Protein AF-A0A6L3SPF6-F1 (afdb_monomer_lite)

Structure (mmCIF, N/CA/C/O backbone):
data_AF-A0A6L3SPF6-F1
#
_entry.id   AF-A0A6L3SPF6-F1
#
loop_
_atom_site.group_PDB
_atom_site.id
_atom_site.type_symbol
_atom_site.label_atom_id
_atom_site.label_alt_id
_atom_site.label_comp_id
_atom_site.label_asym_id
_atom_site.label_entity_id
_atom_site.label_seq_id
_atom_site.pdbx_PDB_ins_code
_atom_site.Cartn_x
_atom_site.Cartn_y
_atom_site.Cartn_z
_atom_site.occupancy
_atom_site.B_iso_or_equiv
_atom_site.auth_seq_id
_atom_site.auth_comp_id
_atom_site.auth_asym_id
_atom_site.auth_atom_id
_atom_site.pdbx_PDB_model_num
ATOM 1 N N . MET A 1 1 ? -0.889 -12.586 40.853 1.00 42.81 1 MET A N 1
ATOM 2 C CA . MET A 1 1 ? -0.267 -12.676 39.516 1.00 42.81 1 MET A CA 1
ATOM 3 C C . MET A 1 1 ? -1.297 -12.158 38.527 1.00 42.81 1 MET A C 1
ATOM 5 O O . MET A 1 1 ? -2.172 -12.899 38.105 1.00 42.81 1 MET A O 1
ATOM 9 N N . THR A 1 2 ? -1.317 -10.842 38.330 1.00 38.81 2 THR A N 1
ATOM 10 C CA . THR A 1 2 ? -2.382 -10.145 37.597 1.00 38.81 2 THR A CA 1
ATOM 11 C C . THR A 1 2 ? -2.090 -10.241 36.106 1.00 38.81 2 THR A C 1
ATOM 13 O O . THR A 1 2 ? -1.077 -9.723 35.645 1.00 38.81 2 THR A O 1
ATOM 16 N N . MET A 1 3 ? -2.950 -10.945 35.370 1.00 38.53 3 MET A N 1
ATOM 17 C CA . MET A 1 3 ? -2.919 -10.977 33.911 1.00 38.53 3 MET A CA 1
ATOM 18 C C . MET A 1 3 ? -3.262 -9.579 33.386 1.00 38.53 3 MET A C 1
ATOM 20 O O . MET A 1 3 ? -4.381 -9.102 33.561 1.00 38.53 3 MET A O 1
ATOM 24 N N . LEU A 1 4 ? -2.288 -8.917 32.765 1.00 45.72 4 LEU A N 1
ATOM 25 C CA . LEU A 1 4 ? -2.519 -7.739 31.936 1.00 45.72 4 LEU A CA 1
ATOM 26 C C . LEU A 1 4 ? -3.216 -8.206 30.656 1.00 45.72 4 LEU A C 1
ATOM 28 O O . LEU A 1 4 ? -2.588 -8.789 29.775 1.00 45.72 4 LEU A O 1
ATOM 32 N N . MET A 1 5 ? -4.526 -7.984 30.580 1.00 41.88 5 MET A N 1
ATOM 33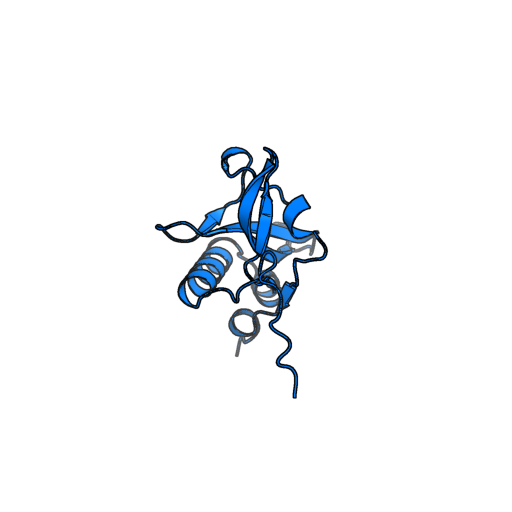 C CA . MET A 1 5 ? -5.259 -8.057 29.322 1.00 41.88 5 MET A CA 1
ATOM 34 C C . MET A 1 5 ? -4.939 -6.802 28.514 1.00 41.88 5 MET A C 1
ATOM 36 O O . MET A 1 5 ? -5.337 -5.698 28.884 1.00 41.88 5 MET A O 1
ATOM 40 N N . SER A 1 6 ? -4.168 -6.975 27.442 1.00 44.00 6 SER A N 1
ATOM 41 C CA . SER A 1 6 ? -3.897 -5.926 26.464 1.00 44.00 6 SER A CA 1
ATOM 42 C C . SER A 1 6 ? -5.204 -5.469 25.822 1.00 44.00 6 SER A C 1
ATOM 44 O O . SER A 1 6 ? -5.996 -6.277 25.341 1.00 44.00 6 SER A O 1
ATOM 46 N N . ALA A 1 7 ? -5.425 -4.158 25.859 1.00 44.38 7 ALA A N 1
ATOM 47 C CA . ALA A 1 7 ? -6.563 -3.484 25.265 1.00 44.38 7 ALA A CA 1
ATOM 48 C C . ALA A 1 7 ? -6.624 -3.742 23.750 1.00 44.38 7 ALA A C 1
ATOM 50 O O . ALA A 1 7 ? -5.660 -3.468 23.038 1.00 44.38 7 ALA A O 1
ATOM 51 N N . GLY A 1 8 ? -7.774 -4.220 23.269 1.00 40.84 8 GLY A N 1
ATOM 52 C CA . GLY A 1 8 ? -8.110 -4.248 21.847 1.00 40.84 8 GLY A CA 1
ATOM 53 C C . GLY A 1 8 ? -8.259 -2.819 21.333 1.00 40.84 8 GLY A C 1
ATOM 54 O O . GLY A 1 8 ? -9.310 -2.197 21.481 1.00 40.84 8 GLY A O 1
ATOM 55 N N . GLY A 1 9 ? -7.179 -2.270 20.790 1.00 39.16 9 GLY A N 1
ATOM 56 C CA . GLY A 1 9 ? -7.145 -0.948 20.180 1.00 39.16 9 GLY A CA 1
ATOM 57 C C . GLY A 1 9 ? -6.765 -1.097 18.723 1.00 39.16 9 GLY A C 1
ATOM 58 O O . GLY A 1 9 ? -5.642 -1.503 18.472 1.00 39.16 9 GLY A O 1
ATOM 59 N N . ALA A 1 10 ? -7.692 -0.793 17.803 1.00 53.00 10 ALA A N 1
ATOM 60 C CA . ALA A 1 10 ? -7.462 -0.645 16.357 1.00 53.00 10 ALA A CA 1
ATOM 61 C C . ALA A 1 10 ? -6.247 -1.448 15.847 1.00 53.00 10 ALA A C 1
ATOM 63 O O . ALA A 1 10 ? -5.238 -0.880 15.430 1.00 53.00 10 ALA A O 1
ATOM 64 N N . GLU A 1 11 ? -6.308 -2.772 16.000 1.00 58.09 11 GLU A N 1
ATOM 65 C CA . GLU A 1 11 ? -5.104 -3.595 15.947 1.00 58.09 11 GLU A CA 1
ATOM 66 C C . GLU A 1 11 ? -4.602 -3.688 14.511 1.00 58.09 11 GLU A C 1
ATOM 68 O O . GLU A 1 11 ? -5.313 -4.130 13.602 1.00 58.09 11 GLU A O 1
ATOM 73 N N . ALA A 1 12 ? -3.359 -3.257 14.305 1.00 68.75 12 ALA A N 1
ATOM 74 C CA . ALA A 1 12 ? -2.638 -3.602 13.099 1.00 68.75 12 ALA A CA 1
ATOM 75 C C . ALA A 1 12 ? -2.504 -5.131 13.069 1.00 68.75 12 ALA A C 1
ATOM 77 O O . ALA A 1 12 ? -1.840 -5.711 13.930 1.00 68.75 12 ALA A O 1
ATOM 78 N N . ARG A 1 13 ? -3.161 -5.794 12.112 1.00 84.62 13 ARG A N 1
ATOM 79 C CA . ARG A 1 13 ? -3.022 -7.242 11.917 1.00 84.62 13 ARG A CA 1
ATOM 80 C C . ARG A 1 13 ? -2.028 -7.517 10.791 1.00 84.62 13 ARG A C 1
ATOM 82 O O . ARG A 1 13 ? -2.026 -6.776 9.800 1.00 84.62 13 ARG A O 1
ATOM 89 N N . PRO A 1 14 ? -1.266 -8.618 10.873 1.00 82.94 14 PRO A N 1
ATOM 90 C CA . PRO A 1 14 ? -0.479 -9.085 9.747 1.00 82.94 14 PRO A CA 1
ATOM 91 C C . PRO A 1 14 ? -1.330 -9.197 8.480 1.00 82.94 14 PRO A C 1
ATOM 93 O O . PRO A 1 14 ? -2.493 -9.624 8.513 1.00 82.94 14 PRO A O 1
ATOM 96 N N . VAL A 1 15 ? -0.741 -8.803 7.356 1.00 84.19 15 VAL A N 1
ATOM 97 C CA . VAL A 1 15 ? -1.336 -9.038 6.039 1.00 84.19 15 VAL A CA 1
ATOM 98 C C . VAL A 1 15 ? -1.424 -10.547 5.823 1.00 84.19 15 VAL A C 1
ATOM 100 O O . VAL A 1 15 ? -0.468 -11.282 6.073 1.00 84.19 15 VAL A O 1
ATOM 103 N N . THR A 1 16 ? -2.583 -11.031 5.385 1.00 84.38 16 THR A N 1
ATOM 104 C CA . THR A 1 16 ? -2.761 -12.455 5.083 1.00 84.38 16 THR A CA 1
ATOM 105 C C . THR A 1 16 ? -1.926 -12.854 3.869 1.00 84.38 16 THR A C 1
ATOM 107 O O . THR A 1 16 ? -1.587 -12.029 3.020 1.00 84.38 16 THR A O 1
ATOM 110 N N . GLN A 1 17 ? -1.637 -14.149 3.728 1.00 82.62 17 GLN A N 1
ATOM 111 C CA . GLN A 1 17 ? -0.897 -14.658 2.570 1.00 82.62 17 GLN A CA 1
ATOM 112 C C . GLN A 1 17 ? -1.582 -14.310 1.236 1.00 82.62 17 GLN A C 1
ATOM 114 O O . GLN A 1 17 ? -0.905 -13.944 0.278 1.00 82.62 17 GLN A O 1
ATOM 119 N N . ALA A 1 18 ? -2.915 -14.383 1.181 1.00 83.00 18 ALA A N 1
ATOM 120 C CA . ALA A 1 18 ? -3.689 -14.058 -0.015 1.00 83.00 18 ALA A CA 1
ATOM 121 C C . ALA A 1 18 ? -3.602 -12.566 -0.377 1.00 83.00 18 ALA A C 1
ATOM 123 O O . ALA A 1 18 ? -3.399 -12.226 -1.542 1.00 83.00 18 ALA A O 1
ATOM 124 N N . GLU A 1 19 ? -3.699 -11.679 0.617 1.00 83.50 19 GLU A N 1
ATOM 125 C CA . GLU A 1 19 ? -3.515 -10.239 0.419 1.00 83.50 19 GLU A CA 1
ATOM 126 C C . GLU A 1 19 ? -2.089 -9.937 -0.051 1.00 83.50 19 GLU A C 1
ATOM 128 O O . GLU A 1 19 ? -1.913 -9.278 -1.071 1.00 83.50 19 GLU A O 1
ATOM 133 N N . ASN A 1 20 ? -1.069 -10.482 0.617 1.00 83.94 20 ASN A N 1
ATOM 134 C CA . ASN A 1 20 ? 0.327 -10.284 0.230 1.00 83.94 20 ASN A CA 1
ATOM 135 C C . ASN A 1 20 ? 0.593 -10.758 -1.211 1.00 83.94 20 ASN A C 1
ATOM 137 O O . ASN A 1 20 ? 1.189 -10.031 -2.005 1.00 83.94 20 ASN A O 1
ATOM 141 N N . ALA A 1 21 ? 0.081 -11.933 -1.589 1.00 84.81 21 ALA A N 1
ATOM 142 C CA . ALA A 1 21 ? 0.208 -12.463 -2.944 1.00 84.81 21 ALA A CA 1
ATOM 143 C C . ALA A 1 21 ? -0.485 -11.574 -3.992 1.00 84.81 21 ALA A C 1
ATOM 145 O O . ALA A 1 21 ? 0.067 -11.352 -5.072 1.00 84.81 21 ALA A O 1
ATOM 146 N N . ALA A 1 22 ? -1.661 -11.026 -3.675 1.00 85.00 22 ALA A N 1
ATOM 147 C CA . ALA A 1 22 ? -2.359 -10.086 -4.546 1.00 85.00 22 ALA A CA 1
ATOM 148 C C . ALA A 1 22 ? -1.594 -8.759 -4.702 1.00 85.00 22 ALA A C 1
ATOM 150 O O . ALA A 1 22 ? -1.469 -8.279 -5.830 1.00 85.00 22 ALA A O 1
ATOM 151 N N . ILE A 1 23 ? -1.013 -8.206 -3.624 1.00 84.38 23 ILE A N 1
ATOM 152 C CA . ILE A 1 23 ? -0.134 -7.021 -3.702 1.00 84.38 23 ILE A CA 1
ATOM 153 C C . ILE A 1 23 ? 1.062 -7.331 -4.591 1.00 84.38 23 ILE A C 1
ATOM 155 O O . ILE A 1 23 ? 1.310 -6.623 -5.559 1.00 84.38 23 ILE A O 1
ATOM 159 N N . ILE A 1 24 ? 1.787 -8.413 -4.315 1.00 84.69 24 ILE A N 1
ATOM 160 C CA . ILE A 1 24 ? 2.972 -8.816 -5.079 1.00 84.69 24 ILE A CA 1
ATOM 161 C C . ILE A 1 24 ? 2.644 -9.013 -6.562 1.00 84.69 24 ILE A C 1
ATOM 163 O O . ILE A 1 24 ? 3.370 -8.517 -7.427 1.00 84.69 24 ILE A O 1
ATOM 167 N N . GLY A 1 25 ? 1.545 -9.706 -6.873 1.00 84.06 25 GLY A N 1
ATOM 168 C CA . GLY A 1 25 ? 1.079 -9.902 -8.244 1.00 84.06 25 GLY A CA 1
ATOM 169 C C . GLY A 1 25 ? 0.749 -8.579 -8.930 1.00 84.06 25 GLY A C 1
ATOM 170 O O . GLY A 1 25 ? 1.128 -8.361 -10.083 1.00 84.06 25 GLY A O 1
ATOM 171 N N . TRP A 1 26 ? 0.116 -7.661 -8.199 1.00 83.62 26 TRP A N 1
ATOM 172 C CA . TRP A 1 26 ? -0.150 -6.313 -8.673 1.00 83.62 26 TRP A CA 1
ATOM 173 C C . TRP A 1 26 ? 1.141 -5.540 -8.981 1.00 83.62 26 TRP A C 1
ATOM 175 O O . TRP A 1 26 ? 1.285 -5.006 -10.085 1.00 83.62 26 TRP A O 1
ATOM 185 N N . MET A 1 27 ? 2.102 -5.540 -8.052 1.00 83.56 27 MET A N 1
ATOM 186 C CA . MET A 1 27 ? 3.395 -4.869 -8.207 1.00 83.56 27 MET A CA 1
ATOM 187 C C . MET A 1 27 ? 4.134 -5.396 -9.438 1.00 83.56 27 MET A C 1
ATOM 189 O O . MET A 1 27 ? 4.570 -4.611 -10.272 1.00 83.56 27 MET A O 1
ATOM 193 N N . ARG A 1 28 ? 4.207 -6.722 -9.616 1.00 82.88 28 ARG A N 1
ATOM 194 C CA . ARG A 1 28 ? 4.859 -7.355 -10.777 1.00 82.88 28 ARG A CA 1
ATOM 195 C C . ARG A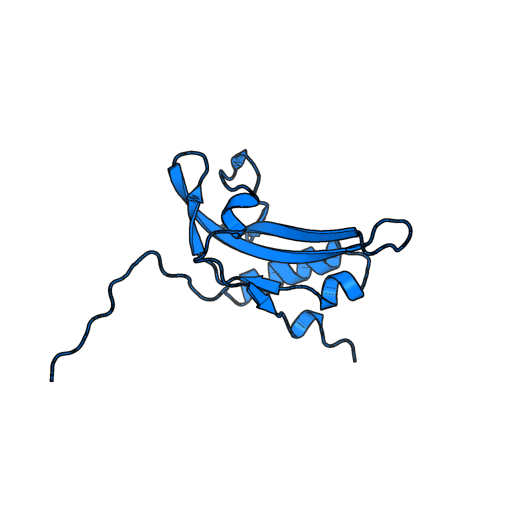 1 28 ? 4.196 -7.011 -12.110 1.00 82.88 28 ARG A C 1
ATOM 197 O O . ARG A 1 28 ? 4.881 -6.930 -13.121 1.00 82.88 28 ARG A O 1
ATOM 204 N N . LYS A 1 29 ? 2.873 -6.823 -12.128 1.00 81.56 29 LYS A N 1
ATOM 205 C CA . LYS A 1 29 ? 2.128 -6.462 -13.343 1.00 81.56 29 LYS A CA 1
ATOM 206 C C . LYS A 1 29 ? 2.325 -4.996 -13.744 1.00 81.56 29 LYS A C 1
ATOM 208 O O . LYS A 1 29 ? 2.259 -4.688 -14.929 1.00 81.56 29 LYS A O 1
ATOM 213 N N . ASN A 1 30 ? 2.519 -4.100 -12.774 1.00 78.00 30 ASN A N 1
ATOM 214 C CA . ASN A 1 30 ? 2.506 -2.650 -13.007 1.00 78.00 30 ASN A CA 1
ATOM 215 C C . ASN A 1 30 ? 3.895 -2.004 -12.955 1.00 78.00 30 ASN A C 1
ATOM 217 O O . ASN A 1 30 ? 4.096 -0.949 -13.552 1.00 78.00 30 ASN A O 1
ATOM 221 N N . LEU A 1 31 ? 4.857 -2.623 -12.269 1.00 78.00 31 LEU A N 1
ATOM 222 C CA . LEU A 1 31 ? 6.236 -2.155 -12.212 1.00 78.00 31 LEU A CA 1
ATOM 223 C C . LEU A 1 31 ? 7.079 -2.911 -13.232 1.00 78.00 31 LEU A C 1
ATOM 225 O O . LEU A 1 31 ? 7.350 -4.098 -13.075 1.00 78.00 31 LEU A O 1
ATOM 229 N N . ALA A 1 32 ? 7.508 -2.199 -14.273 1.00 72.06 32 ALA A N 1
ATOM 230 C CA . ALA A 1 32 ? 8.366 -2.754 -15.317 1.00 72.06 32 ALA A CA 1
ATOM 231 C C . ALA A 1 32 ? 9.831 -2.916 -14.870 1.00 72.06 32 ALA A C 1
ATOM 233 O O . ALA A 1 32 ? 10.559 -3.728 -15.436 1.00 72.06 32 ALA A O 1
ATOM 234 N N . ASP A 1 33 ? 10.276 -2.144 -13.872 1.00 74.00 33 ASP A N 1
ATOM 235 C CA . ASP A 1 33 ? 11.669 -2.137 -13.429 1.00 74.00 33 ASP A CA 1
ATOM 236 C C . ASP A 1 33 ? 11.912 -3.126 -12.260 1.00 74.00 33 ASP A C 1
ATOM 238 O O . ASP A 1 33 ? 11.235 -3.063 -11.226 1.00 74.00 33 ASP A O 1
ATOM 242 N N . PRO A 1 34 ? 12.900 -4.035 -12.375 1.00 73.69 34 PRO A N 1
ATOM 243 C CA . PRO A 1 34 ? 13.224 -4.991 -11.317 1.00 73.69 34 PRO A CA 1
ATOM 244 C C . PRO A 1 34 ? 13.717 -4.352 -10.014 1.00 73.69 34 PRO A C 1
ATOM 246 O O . PRO A 1 34 ? 13.514 -4.919 -8.941 1.00 73.69 34 PRO A O 1
ATOM 249 N N . HIS A 1 35 ? 14.374 -3.192 -10.066 1.00 75.06 35 HIS A N 1
ATOM 250 C CA . HIS A 1 35 ? 14.809 -2.490 -8.862 1.00 75.06 35 HIS A CA 1
ATOM 251 C C . HIS A 1 35 ? 13.605 -1.901 -8.116 1.00 75.06 35 HIS A C 1
ATOM 253 O O . HIS A 1 35 ? 13.568 -1.967 -6.882 1.00 75.06 35 HIS A O 1
ATOM 259 N N . SER A 1 36 ? 12.591 -1.401 -8.827 1.00 78.25 36 SER A N 1
ATOM 260 C CA . SER A 1 36 ? 11.324 -0.995 -8.212 1.00 78.25 36 SER A CA 1
ATOM 261 C C . SER A 1 36 ? 10.723 -2.129 -7.377 1.00 78.25 36 SER A C 1
ATOM 263 O O . SER A 1 36 ? 10.383 -1.906 -6.216 1.00 78.25 36 SER A O 1
ATOM 265 N N . LEU A 1 37 ? 10.713 -3.362 -7.899 1.00 81.38 37 LEU A N 1
ATOM 266 C CA . LEU A 1 37 ? 10.246 -4.549 -7.168 1.00 81.38 37 LEU A CA 1
ATOM 267 C C . LEU A 1 37 ? 11.094 -4.861 -5.925 1.00 81.38 37 LEU A C 1
ATOM 269 O O . LEU A 1 37 ? 10.549 -5.122 -4.857 1.00 81.38 37 LEU A O 1
ATOM 273 N N . ARG A 1 38 ? 12.425 -4.773 -6.015 1.00 82.06 38 ARG A N 1
ATOM 274 C CA . ARG A 1 38 ? 13.319 -5.049 -4.871 1.00 82.06 38 ARG A CA 1
ATOM 275 C C . ARG A 1 38 ? 13.173 -4.048 -3.728 1.00 82.06 38 ARG A C 1
ATOM 277 O O . ARG A 1 38 ? 13.480 -4.368 -2.585 1.00 82.06 38 ARG A O 1
ATOM 284 N N . SER A 1 39 ? 12.732 -2.832 -4.036 1.00 82.69 39 SER A N 1
ATOM 285 C CA . SER A 1 39 ? 12.517 -1.775 -3.044 1.00 82.69 39 SER A CA 1
ATOM 286 C C . SER A 1 39 ? 11.162 -1.855 -2.336 1.00 82.69 39 SER A C 1
ATOM 288 O O . SER A 1 39 ? 10.887 -1.014 -1.475 1.00 82.69 39 SER A O 1
ATOM 290 N N . VAL A 1 40 ? 10.325 -2.839 -2.693 1.00 87.50 40 VAL A N 1
ATOM 291 C CA . VAL A 1 40 ? 8.956 -2.931 -2.191 1.00 87.50 40 VAL A CA 1
ATOM 292 C C . VAL A 1 40 ? 8.926 -3.203 -0.693 1.00 87.50 40 VAL A C 1
ATOM 294 O O . VAL A 1 40 ? 9.557 -4.135 -0.184 1.00 87.50 40 VAL A O 1
ATOM 297 N N . ARG A 1 41 ? 8.132 -2.401 0.014 1.00 89.81 41 ARG A N 1
ATOM 298 C CA . ARG A 1 41 ? 7.790 -2.612 1.422 1.00 89.81 41 ARG A CA 1
ATOM 299 C C . ARG A 1 41 ? 6.281 -2.630 1.559 1.00 89.81 41 ARG A C 1
ATOM 301 O O . ARG A 1 41 ? 5.612 -1.828 0.920 1.00 89.81 41 ARG A O 1
ATOM 308 N N . ILE A 1 42 ? 5.759 -3.512 2.396 1.00 90.38 42 ILE A N 1
ATOM 309 C CA . ILE A 1 42 ? 4.330 -3.654 2.675 1.00 90.38 42 ILE A CA 1
ATOM 310 C C . ILE A 1 42 ? 4.128 -3.452 4.179 1.00 90.38 42 ILE A C 1
ATOM 312 O O . ILE A 1 42 ? 4.929 -3.934 4.983 1.00 90.38 42 ILE A O 1
ATOM 316 N N . SER A 1 43 ? 3.111 -2.687 4.569 1.00 89.88 43 SER A N 1
ATOM 317 C CA . SER A 1 43 ? 2.726 -2.551 5.973 1.00 89.88 43 SER A CA 1
ATOM 318 C C . SER A 1 43 ? 1.877 -3.725 6.436 1.00 89.88 43 SER A C 1
ATOM 320 O O . SER A 1 43 ? 1.252 -4.403 5.629 1.00 89.88 43 SER A O 1
ATOM 322 N N . ASP A 1 44 ? 1.751 -3.892 7.749 1.00 88.88 44 ASP A N 1
ATOM 323 C CA . ASP A 1 44 ? 0.607 -4.619 8.299 1.00 88.88 44 ASP A CA 1
ATOM 324 C C . ASP A 1 44 ? -0.703 -3.919 7.909 1.00 88.88 44 ASP A C 1
ATOM 326 O O . ASP A 1 44 ? -0.715 -2.724 7.584 1.00 88.88 44 ASP A O 1
ATOM 330 N N . SER A 1 45 ? -1.814 -4.652 7.918 1.00 86.44 45 SER A N 1
ATOM 331 C CA . SER A 1 45 ? -3.107 -4.016 7.685 1.00 86.44 45 SER A CA 1
ATOM 332 C C . SER A 1 45 ? -3.530 -3.262 8.940 1.00 86.44 45 SER A C 1
ATOM 334 O O . SER A 1 45 ? -3.487 -3.819 10.035 1.00 86.44 45 SER A O 1
ATOM 336 N N . ALA A 1 46 ? -3.940 -2.010 8.792 1.00 86.88 46 ALA A N 1
ATOM 337 C CA . ALA A 1 46 ? -4.312 -1.144 9.901 1.00 86.88 46 ALA A CA 1
ATOM 338 C C . ALA A 1 46 ? -5.702 -0.560 9.678 1.00 86.88 46 ALA A C 1
ATOM 340 O O . ALA A 1 46 ? -6.078 -0.252 8.549 1.00 86.88 46 ALA A O 1
ATOM 341 N N . THR A 1 47 ? -6.455 -0.374 10.760 1.00 86.38 47 THR A N 1
ATOM 342 C CA . THR A 1 47 ? -7.731 0.346 10.703 1.00 86.38 47 THR A CA 1
ATOM 343 C C . THR A 1 47 ? -7.488 1.818 11.009 1.00 86.38 47 THR A C 1
ATOM 345 O O . THR A 1 47 ? -6.904 2.170 12.032 1.00 86.38 47 THR A O 1
ATOM 348 N N . VAL A 1 48 ? -7.905 2.679 10.091 1.00 82.06 48 VAL A N 1
ATOM 349 C CA . VAL A 1 48 ? -7.622 4.117 10.080 1.00 82.06 48 VAL A CA 1
ATOM 350 C C . VAL A 1 48 ? -8.896 4.882 9.758 1.00 82.06 48 VAL A C 1
ATOM 352 O O . VAL A 1 48 ? -9.786 4.364 9.085 1.00 82.06 48 VAL A O 1
ATOM 355 N N . SER A 1 49 ? -8.992 6.127 10.215 1.00 80.75 49 SER A N 1
ATOM 356 C CA . SER A 1 49 ? -10.089 7.003 9.809 1.00 80.75 49 SER A CA 1
ATOM 357 C C . SER A 1 49 ? -9.887 7.440 8.359 1.00 80.75 49 SER A C 1
ATOM 359 O O . SER A 1 49 ? -8.886 8.076 8.025 1.00 80.75 49 SER A O 1
ATOM 361 N N . GLY A 1 50 ? -10.834 7.083 7.498 1.00 75.69 50 GLY A N 1
ATOM 362 C CA . GLY A 1 50 ? -10.913 7.552 6.125 1.00 75.69 50 GLY A CA 1
ATOM 363 C C . GLY A 1 50 ? -11.269 9.037 6.041 1.00 75.69 50 GLY A C 1
ATOM 364 O O . GLY A 1 50 ? -11.656 9.670 7.025 1.00 75.69 50 GLY A O 1
ATOM 365 N N . ALA A 1 51 ? -11.170 9.600 4.839 1.00 72.88 51 ALA A N 1
ATOM 366 C CA . ALA A 1 51 ? -11.400 11.021 4.575 1.00 72.88 51 ALA A CA 1
ATOM 367 C C . ALA A 1 51 ? -12.827 11.498 4.926 1.00 72.88 51 ALA A C 1
ATOM 369 O O . ALA A 1 51 ? -13.030 12.675 5.203 1.00 72.88 51 ALA A O 1
ATOM 370 N N . ASN A 1 52 ? -13.808 10.590 4.950 1.00 76.12 52 ASN A N 1
ATOM 371 C CA . ASN A 1 52 ? -15.193 10.847 5.360 1.00 76.12 52 ASN A CA 1
ATOM 372 C C . ASN A 1 52 ? -15.468 10.542 6.848 1.00 76.12 52 ASN A C 1
ATOM 374 O O . ASN A 1 52 ? -16.626 10.524 7.265 1.00 76.12 52 ASN A O 1
ATOM 378 N N . GLY A 1 53 ? -14.433 10.239 7.636 1.00 75.06 53 GLY A N 1
ATOM 379 C CA . GLY A 1 53 ? -14.547 9.872 9.049 1.00 75.06 53 GLY A CA 1
ATOM 380 C C . GLY A 1 53 ? -14.972 8.424 9.315 1.00 75.06 53 GLY A C 1
ATOM 381 O O . GLY A 1 53 ? -15.013 8.021 10.475 1.00 75.06 53 GLY A O 1
ATOM 382 N N . GLN A 1 54 ? -15.259 7.622 8.284 1.00 80.56 54 GLN A N 1
ATOM 383 C CA . GLN A 1 54 ? -15.520 6.189 8.450 1.00 80.56 54 GLN A CA 1
ATOM 384 C C . GLN A 1 54 ? -14.212 5.431 8.670 1.00 80.56 54 GLN A C 1
ATOM 386 O O . GLN A 1 54 ? -13.189 5.765 8.076 1.00 80.56 54 GLN A O 1
ATOM 391 N N . LEU A 1 55 ? -14.240 4.390 9.500 1.00 81.88 55 LEU A N 1
ATOM 392 C CA . LEU A 1 55 ? -13.083 3.518 9.674 1.00 81.88 55 LEU A CA 1
ATOM 393 C C . LEU A 1 55 ? -12.900 2.641 8.435 1.00 81.88 55 LEU A C 1
ATOM 395 O O . LEU A 1 55 ? -13.843 2.003 7.969 1.00 81.88 55 LEU A O 1
ATOM 399 N N . VAL A 1 56 ? -11.676 2.594 7.922 1.00 82.06 56 VAL A N 1
ATOM 400 C CA . VAL A 1 56 ? -11.299 1.776 6.771 1.00 82.06 56 VAL A CA 1
ATOM 401 C C . VAL A 1 56 ? -10.069 0.962 7.137 1.00 82.06 56 VAL A C 1
ATOM 403 O O . VAL A 1 56 ? -9.143 1.470 7.768 1.00 82.06 56 VAL A O 1
ATOM 406 N N . THR A 1 57 ? -10.046 -0.311 6.753 1.00 85.44 57 THR A N 1
ATOM 407 C CA . THR A 1 57 ? -8.832 -1.124 6.842 1.00 85.44 57 THR A CA 1
ATOM 408 C C . THR A 1 57 ? -7.969 -0.864 5.617 1.00 85.44 57 THR A C 1
ATOM 410 O O . THR A 1 57 ? -8.463 -0.893 4.491 1.00 85.44 57 THR A O 1
ATOM 413 N N . VAL A 1 58 ? -6.681 -0.614 5.824 1.00 87.38 58 VAL A N 1
ATOM 414 C CA . VAL A 1 58 ? -5.733 -0.299 4.755 1.00 87.38 58 VAL A CA 1
ATOM 415 C C . VAL A 1 58 ? -4.480 -1.146 4.864 1.00 87.38 58 VAL A C 1
ATOM 417 O O . VAL A 1 58 ? -4.043 -1.479 5.961 1.00 87.38 58 VAL A O 1
ATOM 420 N N . VAL A 1 59 ? -3.883 -1.448 3.718 1.00 88.88 59 VAL A N 1
ATOM 421 C CA . VAL A 1 59 ? -2.530 -1.985 3.586 1.00 88.88 59 VAL A CA 1
ATOM 422 C C . VAL A 1 59 ? -1.728 -1.012 2.736 1.00 88.88 59 VAL A C 1
ATOM 424 O O . VAL A 1 59 ? -2.140 -0.661 1.633 1.00 88.88 59 VAL A O 1
ATOM 427 N N . CYS A 1 60 ? -0.593 -0.558 3.243 1.00 89.06 60 CYS A N 1
ATOM 428 C CA . CYS A 1 60 ? 0.241 0.432 2.582 1.00 89.06 60 CYS A CA 1
ATOM 429 C C . CYS A 1 60 ? 1.436 -0.230 1.911 1.00 89.06 60 CYS A C 1
ATOM 431 O O . CYS A 1 60 ? 1.994 -1.198 2.427 1.00 89.06 60 CYS A O 1
ATOM 433 N N . VAL A 1 61 ? 1.835 0.300 0.758 1.00 88.88 61 VAL A N 1
ATOM 434 C CA . VAL A 1 61 ? 2.938 -0.233 -0.041 1.00 88.88 61 VAL A CA 1
ATOM 435 C C . VAL A 1 61 ? 3.843 0.900 -0.493 1.00 88.88 61 VAL A C 1
ATOM 437 O O . VAL A 1 61 ? 3.370 1.868 -1.084 1.00 88.88 61 VAL A O 1
ATOM 440 N N . ASP A 1 62 ? 5.138 0.738 -0.245 1.00 89.00 62 ASP A N 1
ATOM 441 C CA . ASP A 1 62 ? 6.193 1.621 -0.736 1.00 89.00 62 ASP A CA 1
ATOM 442 C C . ASP A 1 62 ? 6.969 0.950 -1.841 1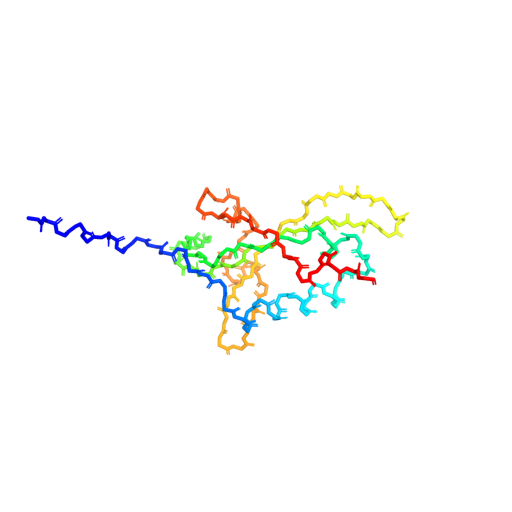.00 89.00 62 ASP A C 1
ATOM 444 O O . ASP A 1 62 ? 7.278 -0.235 -1.738 1.00 89.00 62 ASP A O 1
ATOM 448 N N . PHE A 1 63 ? 7.357 1.722 -2.845 1.00 85.69 63 PHE A N 1
ATOM 449 C CA . PHE A 1 63 ? 8.269 1.282 -3.886 1.00 85.69 63 PHE A CA 1
ATOM 450 C C . PHE A 1 63 ? 8.956 2.472 -4.541 1.00 85.69 63 PHE A C 1
ATOM 452 O O . PHE A 1 63 ? 8.382 3.550 -4.670 1.00 85.69 63 PHE A O 1
ATOM 459 N N . ASN A 1 64 ? 10.185 2.275 -4.999 1.00 82.19 64 ASN A N 1
ATOM 460 C CA . ASN A 1 64 ? 10.851 3.257 -5.837 1.00 82.19 64 ASN A CA 1
ATOM 461 C C . ASN A 1 64 ? 10.260 3.186 -7.238 1.00 82.19 64 ASN A C 1
ATOM 463 O O . ASN A 1 64 ? 10.277 2.129 -7.867 1.00 82.19 64 ASN A O 1
ATOM 467 N N . THR A 1 65 ? 9.772 4.309 -7.746 1.00 73.94 65 THR A N 1
ATOM 468 C CA . THR A 1 65 ? 9.421 4.416 -9.163 1.00 73.94 65 THR A CA 1
ATOM 469 C C . THR A 1 65 ? 10.659 4.791 -9.962 1.00 73.94 65 THR A C 1
ATOM 471 O O . THR A 1 65 ? 11.499 5.569 -9.504 1.00 73.94 65 THR A O 1
ATOM 474 N N . LYS A 1 66 ? 10.777 4.208 -11.152 1.00 68.69 66 LYS A N 1
ATOM 475 C CA . LYS A 1 66 ? 11.720 4.655 -12.166 1.00 68.69 66 LYS A CA 1
ATOM 476 C C . LYS A 1 66 ? 10.916 5.309 -13.277 1.00 68.69 66 LYS A C 1
ATOM 478 O O . LYS A 1 66 ? 9.894 4.753 -13.690 1.00 68.69 66 LYS A O 1
ATOM 483 N N . ASP A 1 67 ? 11.338 6.475 -13.742 1.00 61.44 67 ASP A N 1
ATOM 484 C CA . ASP A 1 67 ? 10.712 7.079 -14.912 1.00 61.44 67 ASP A CA 1
ATOM 485 C C . ASP A 1 67 ? 11.010 6.270 -16.187 1.00 61.44 67 ASP A C 1
ATOM 487 O O . ASP A 1 67 ? 11.833 5.349 -16.223 1.00 61.44 67 ASP A O 1
ATOM 491 N N . LYS A 1 68 ? 10.325 6.633 -17.274 1.00 53.31 68 LYS A N 1
ATOM 492 C CA . LYS A 1 68 ? 10.484 5.991 -18.587 1.00 53.31 68 LYS A CA 1
ATOM 493 C C . LYS A 1 68 ? 11.877 6.190 -19.206 1.00 53.31 68 LYS A C 1
ATOM 495 O O . LYS A 1 68 ? 12.162 5.542 -20.209 1.00 53.31 68 LYS A O 1
ATOM 500 N N . VAL A 1 69 ? 12.717 7.069 -18.650 1.00 62.31 69 VAL A N 1
ATOM 501 C CA . VAL A 1 69 ? 14.094 7.323 -19.109 1.00 62.31 69 VAL A CA 1
ATOM 502 C C . VAL A 1 69 ? 15.146 6.679 -18.201 1.00 62.31 69 VAL A C 1
ATOM 504 O O . VAL A 1 69 ? 16.340 6.763 -18.477 1.00 62.31 69 VAL A O 1
ATOM 507 N N . GLY A 1 70 ? 14.715 5.956 -17.167 1.00 57.22 70 GLY A N 1
ATOM 508 C CA . GLY A 1 70 ? 15.579 5.175 -16.300 1.00 57.22 70 GLY A CA 1
ATOM 509 C C . GLY A 1 70 ? 16.113 5.915 -15.065 1.00 57.22 70 GLY A C 1
ATOM 510 O O . GLY A 1 70 ? 16.986 5.374 -14.384 1.00 57.22 70 GLY A O 1
ATOM 511 N N . GLY A 1 71 ? 15.606 7.105 -14.749 1.00 59.03 71 GLY A N 1
ATOM 512 C CA . GLY A 1 71 ? 15.914 7.829 -13.517 1.00 59.03 71 GLY A CA 1
ATOM 513 C C . GLY A 1 71 ? 15.110 7.298 -12.328 1.00 59.03 71 GLY A C 1
ATOM 514 O O . GLY A 1 71 ? 13.919 7.022 -12.459 1.00 59.03 71 GLY A O 1
ATOM 515 N N . TYR A 1 72 ? 15.744 7.147 -11.158 1.00 61.88 72 TYR A N 1
ATOM 516 C CA . TYR A 1 72 ? 15.012 6.911 -9.907 1.00 61.88 72 TYR A CA 1
ATOM 517 C C . TYR A 1 72 ? 14.302 8.199 -9.531 1.00 61.88 72 TYR A C 1
ATOM 519 O O . TYR A 1 72 ? 14.954 9.168 -9.149 1.00 61.88 72 TYR A O 1
ATOM 527 N N . THR A 1 73 ? 12.985 8.213 -9.680 1.00 60.28 73 THR A N 1
ATOM 528 C CA . THR A 1 73 ? 12.230 9.452 -9.549 1.00 60.28 73 THR A CA 1
ATOM 529 C C . THR A 1 73 ? 11.841 9.738 -8.120 1.00 60.28 73 THR A C 1
ATOM 531 O O . THR A 1 73 ? 12.034 10.866 -7.702 1.00 60.28 73 THR A O 1
ATOM 534 N N . GLU A 1 74 ? 11.340 8.754 -7.362 1.00 72.75 74 GLU A N 1
ATOM 535 C CA . GLU A 1 74 ? 10.929 8.964 -5.965 1.00 72.75 74 GLU A CA 1
ATOM 536 C C . GLU A 1 74 ? 10.435 7.672 -5.290 1.00 72.75 74 GLU A C 1
ATOM 538 O O . GLU A 1 74 ? 10.036 6.708 -5.961 1.00 72.75 74 GLU A O 1
ATOM 543 N N . LEU A 1 75 ? 10.429 7.677 -3.949 1.00 79.25 75 LEU A N 1
ATOM 544 C CA . LEU A 1 75 ? 9.707 6.694 -3.141 1.00 79.25 75 LEU A CA 1
ATOM 545 C C . LEU A 1 75 ? 8.208 6.988 -3.257 1.00 79.25 75 LEU A C 1
ATOM 547 O O . LEU A 1 75 ? 7.718 7.982 -2.722 1.00 79.25 75 LEU A O 1
ATOM 551 N N . TYR A 1 76 ? 7.479 6.111 -3.934 1.00 81.69 76 TYR A N 1
ATOM 552 C CA . TYR A 1 76 ? 6.035 6.207 -4.063 1.00 81.69 76 TYR A CA 1
ATOM 553 C C . TYR A 1 76 ? 5.355 5.338 -3.007 1.00 81.69 76 TYR A C 1
ATOM 555 O O . TYR A 1 76 ? 5.678 4.156 -2.872 1.00 81.69 76 TYR A O 1
ATOM 563 N N . ARG A 1 77 ? 4.403 5.926 -2.275 1.00 85.75 77 ARG A N 1
ATOM 564 C CA . ARG A 1 77 ? 3.601 5.254 -1.247 1.00 85.75 77 ARG A CA 1
ATOM 565 C C . ARG A 1 77 ? 2.143 5.206 -1.673 1.00 85.75 77 ARG A C 1
ATOM 567 O O . ARG A 1 77 ? 1.544 6.236 -1.978 1.00 85.75 77 ARG A O 1
ATOM 574 N N . MET A 1 78 ? 1.559 4.016 -1.649 1.00 84.81 78 MET A N 1
ATOM 575 C CA . MET A 1 78 ? 0.181 3.781 -2.065 1.00 84.81 78 MET A CA 1
ATOM 576 C C . MET A 1 78 ? -0.581 2.967 -1.024 1.00 84.81 78 MET A C 1
ATOM 578 O O . MET A 1 78 ? -0.013 2.102 -0.363 1.00 84.81 78 MET A O 1
ATOM 582 N N . ALA A 1 79 ? -1.878 3.237 -0.897 1.00 86.19 79 ALA A N 1
ATOM 583 C CA . ALA A 1 79 ? -2.777 2.495 -0.026 1.00 86.19 79 ALA A CA 1
ATOM 584 C C . ALA A 1 79 ? -3.626 1.500 -0.833 1.00 86.19 79 ALA A C 1
ATOM 586 O O . ALA A 1 79 ? -4.094 1.803 -1.934 1.00 86.19 79 ALA A O 1
ATOM 587 N N . PHE A 1 80 ? -3.881 0.339 -0.247 1.00 85.75 80 PHE A N 1
ATOM 588 C CA . PHE A 1 80 ? -4.824 -0.665 -0.719 1.00 85.75 80 PHE A CA 1
ATOM 589 C C . PHE A 1 80 ? -5.871 -0.920 0.355 1.00 85.75 80 PHE A C 1
ATOM 591 O O . PHE A 1 80 ? -5.563 -0.913 1.543 1.00 85.75 80 PHE A O 1
ATOM 598 N N . VAL A 1 81 ? -7.100 -1.186 -0.067 1.00 84.62 81 VAL A N 1
ATOM 599 C CA . VAL A 1 81 ? -8.191 -1.595 0.814 1.00 84.62 81 VAL A CA 1
ATOM 600 C C . VAL A 1 81 ? -8.474 -3.074 0.546 1.00 84.62 81 VAL A C 1
ATOM 602 O O . VAL A 1 81 ? -8.776 -3.434 -0.597 1.00 84.62 81 VAL A O 1
ATOM 605 N N . PRO A 1 82 ? -8.352 -3.960 1.546 1.00 77.50 82 PRO A N 1
ATOM 606 C CA . PRO A 1 82 ? -8.777 -5.340 1.402 1.00 77.50 82 PRO A CA 1
ATOM 607 C C . PRO A 1 82 ? -10.305 -5.406 1.322 1.00 77.50 82 PRO A C 1
ATOM 609 O O . PRO A 1 82 ? -11.026 -4.789 2.103 1.00 77.50 82 PRO A O 1
ATOM 612 N N . THR A 1 83 ? -10.800 -6.160 0.352 1.00 74.88 83 THR A N 1
ATOM 613 C CA . THR A 1 83 ? -12.217 -6.405 0.067 1.00 74.88 83 THR A CA 1
ATOM 614 C C . THR A 1 83 ? -12.454 -7.910 -0.044 1.00 74.88 83 THR A C 1
ATOM 616 O O . THR A 1 83 ? -11.511 -8.693 -0.174 1.00 74.88 83 THR A O 1
ATOM 619 N N . SER A 1 84 ? -13.717 -8.340 -0.057 1.00 69.81 84 SER A N 1
ATOM 620 C CA . SER A 1 84 ? -14.070 -9.749 -0.290 1.00 69.81 84 SER A CA 1
ATOM 621 C C . SER A 1 84 ? -13.598 -10.282 -1.651 1.00 69.81 84 SER A C 1
ATOM 623 O O . SER A 1 84 ? -13.404 -11.485 -1.796 1.00 69.81 84 SER A O 1
ATOM 625 N N . GLY A 1 85 ? -13.377 -9.401 -2.634 1.00 67.44 85 GLY A N 1
ATOM 626 C CA . GLY A 1 85 ? -12.836 -9.735 -3.955 1.00 67.44 85 GLY A CA 1
ATOM 627 C C . GLY A 1 85 ? -11.309 -9.641 -4.067 1.00 67.44 85 GLY A C 1
ATOM 628 O O . GLY A 1 85 ? -10.786 -9.710 -5.176 1.00 67.44 85 GLY A O 1
ATOM 629 N N . GLY A 1 86 ? -10.590 -9.449 -2.956 1.00 70.81 86 GLY A N 1
ATOM 630 C CA . GLY A 1 86 ? -9.148 -9.190 -2.937 1.00 70.81 86 GLY A CA 1
ATOM 631 C C . GLY A 1 86 ? -8.833 -7.729 -2.619 1.00 70.81 86 GLY A C 1
ATOM 632 O O . GLY A 1 86 ? -9.579 -7.070 -1.904 1.00 70.81 86 GLY A O 1
ATOM 633 N N . LEU A 1 87 ? -7.722 -7.197 -3.123 1.00 74.31 87 LEU A N 1
ATOM 634 C CA . LEU A 1 87 ? -7.302 -5.825 -2.821 1.00 74.31 87 LEU A CA 1
ATOM 635 C C . LEU A 1 87 ? -7.765 -4.850 -3.895 1.00 74.31 87 LEU A C 1
ATOM 637 O O . LEU A 1 87 ? -7.500 -5.049 -5.079 1.00 74.31 87 LEU A O 1
ATOM 641 N N . THR A 1 88 ? -8.410 -3.770 -3.465 1.00 76.81 88 THR A N 1
ATOM 642 C CA . THR A 1 88 ? -8.704 -2.625 -4.325 1.00 76.81 88 THR A CA 1
ATOM 643 C C . THR A 1 88 ? -7.755 -1.481 -4.016 1.00 76.81 88 THR A C 1
ATOM 645 O O . THR A 1 88 ? -7.291 -1.318 -2.885 1.00 76.81 88 THR A O 1
ATOM 648 N N . TYR A 1 89 ? -7.468 -0.664 -5.020 1.00 69.69 89 TYR A N 1
ATOM 649 C CA . TYR A 1 89 ? -6.715 0.553 -4.789 1.00 69.69 89 TYR A CA 1
ATOM 650 C C . TYR A 1 89 ? -7.518 1.527 -3.952 1.00 69.69 89 TYR A C 1
ATOM 652 O O . TYR A 1 89 ? -8.727 1.718 -4.117 1.00 69.69 89 TYR A O 1
ATOM 660 N N . SER A 1 90 ? -6.792 2.209 -3.090 1.00 68.56 9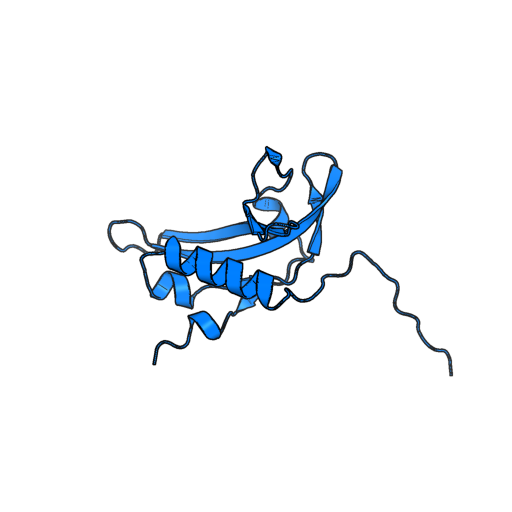0 SER A N 1
ATOM 661 C CA . SER A 1 90 ? -7.292 3.396 -2.451 1.00 68.56 90 SER A CA 1
ATOM 662 C C . SER A 1 90 ? -7.476 4.511 -3.475 1.00 68.56 90 SER A C 1
ATOM 664 O O . SER A 1 90 ? -6.523 4.956 -4.110 1.00 68.56 90 SER A O 1
ATOM 666 N N . ASN A 1 91 ? -8.699 5.001 -3.602 1.00 65.31 91 ASN A N 1
ATOM 667 C CA . ASN A 1 91 ? -9.017 6.229 -4.313 1.00 65.31 91 ASN A CA 1
ATOM 668 C C . ASN A 1 91 ? -10.026 7.036 -3.483 1.00 65.31 91 ASN A C 1
ATOM 670 O O . ASN A 1 91 ? -10.461 6.592 -2.417 1.00 65.31 91 ASN A O 1
ATOM 674 N N . THR A 1 92 ? -10.422 8.209 -3.975 1.00 59.78 92 THR A N 1
ATOM 675 C CA . THR A 1 92 ? -11.402 9.072 -3.302 1.00 59.78 92 THR A CA 1
ATOM 676 C C . THR A 1 92 ? -12.715 8.338 -2.999 1.00 59.78 92 THR A C 1
ATOM 678 O O . THR A 1 92 ? -13.316 8.576 -1.957 1.00 59.78 92 THR A O 1
ATOM 681 N N . SER A 1 93 ? -13.133 7.392 -3.850 1.00 60.06 93 SER A N 1
ATOM 682 C CA . SER A 1 93 ? -14.324 6.558 -3.627 1.00 60.06 93 SER A CA 1
ATOM 683 C C . SER A 1 93 ? -14.138 5.531 -2.503 1.00 60.06 93 SER A C 1
ATOM 685 O O . SER A 1 93 ? -15.092 5.227 -1.794 1.00 60.06 93 SER A O 1
ATOM 687 N N . SER A 1 94 ? -12.914 5.045 -2.288 1.00 61.06 94 SER A N 1
ATOM 688 C CA . SER A 1 94 ? -12.544 4.166 -1.167 1.00 61.06 94 SER A CA 1
ATOM 689 C C . SER A 1 94 ? -12.314 4.928 0.149 1.00 61.06 94 SER A C 1
ATOM 691 O O . SER A 1 94 ? -12.015 4.300 1.159 1.00 61.06 94 SER A O 1
ATOM 693 N N . ASN A 1 95 ? -12.442 6.265 0.160 1.00 64.81 95 ASN A N 1
ATOM 694 C CA . ASN A 1 95 ? -12.207 7.153 1.312 1.00 64.81 95 ASN A CA 1
ATOM 695 C C . ASN A 1 95 ? -10.815 7.039 1.949 1.00 64.81 95 ASN A C 1
ATOM 697 O O . ASN A 1 95 ? -10.613 7.454 3.089 1.00 64.81 95 ASN A O 1
ATOM 701 N N . VAL A 1 96 ? -9.839 6.520 1.215 1.00 66.56 96 VAL A N 1
ATOM 702 C CA . VAL A 1 96 ? -8.457 6.406 1.673 1.00 66.56 96 VAL A CA 1
ATOM 703 C C . VAL A 1 96 ? -7.596 7.257 0.740 1.00 66.56 96 VAL A C 1
ATOM 705 O O . VAL A 1 96 ? -7.808 7.314 -0.476 1.00 66.56 96 VAL A O 1
ATOM 708 N N . VAL A 1 97 ? -6.650 7.990 1.318 1.00 69.00 97 VAL A N 1
ATOM 709 C CA . VAL A 1 97 ? -5.722 8.865 0.591 1.00 69.00 97 VAL A CA 1
ATOM 710 C C . VAL A 1 97 ? -4.293 8.455 0.922 1.00 69.00 97 VAL A C 1
ATOM 712 O O . VAL A 1 97 ? -4.044 7.874 1.974 1.00 69.00 97 VAL A O 1
ATOM 715 N N . ALA A 1 98 ? -3.325 8.766 0.054 1.00 67.12 98 ALA A N 1
ATOM 716 C CA . ALA A 1 98 ? -1.920 8.407 0.292 1.00 67.12 98 ALA A CA 1
ATOM 717 C C . ALA A 1 98 ? -1.404 8.908 1.658 1.00 67.12 98 ALA A C 1
ATOM 719 O O . ALA A 1 98 ? -0.638 8.209 2.318 1.00 67.12 98 ALA A O 1
ATOM 720 N N . ALA A 1 99 ? -1.902 10.063 2.127 1.00 73.06 99 ALA A N 1
ATOM 721 C CA . ALA A 1 99 ? -1.603 10.623 3.448 1.00 73.06 99 ALA A CA 1
ATOM 722 C C . ALA A 1 99 ? -1.904 9.650 4.606 1.00 73.06 99 ALA A C 1
ATOM 724 O O . ALA A 1 99 ? -1.182 9.631 5.600 1.00 73.06 99 ALA A O 1
ATOM 725 N N . THR A 1 100 ? -2.913 8.788 4.462 1.00 78.31 100 THR A N 1
ATOM 726 C CA . THR A 1 100 ? -3.284 7.781 5.460 1.00 78.31 100 THR A CA 1
ATOM 727 C C . THR A 1 100 ? -2.152 6.781 5.723 1.00 78.31 100 THR A C 1
ATOM 729 O O . THR A 1 100 ? -1.985 6.311 6.845 1.00 78.31 100 THR A O 1
ATOM 732 N N . CYS A 1 101 ? -1.310 6.506 4.725 1.00 83.56 101 CYS A N 1
ATOM 733 C CA . CYS A 1 101 ? -0.163 5.614 4.875 1.00 83.56 101 CYS A CA 1
ATOM 734 C C . CYS A 1 101 ? 1.054 6.259 5.552 1.00 83.56 101 CYS A C 1
ATOM 736 O O . CYS A 1 101 ? 2.056 5.582 5.776 1.00 83.56 101 CYS A O 1
ATOM 738 N N . TYR A 1 102 ? 1.004 7.553 5.868 1.00 84.69 102 TYR A N 1
ATOM 739 C CA . TYR A 1 102 ? 2.040 8.245 6.641 1.00 84.69 102 TYR A CA 1
ATOM 740 C C . TYR A 1 102 ? 1.662 8.396 8.120 1.00 84.69 102 TYR A C 1
ATOM 742 O O . TYR A 1 102 ? 2.397 9.024 8.880 1.00 84.69 102 TYR A O 1
ATOM 750 N N . LEU A 1 103 ? 0.534 7.813 8.542 1.00 83.88 103 LEU A N 1
ATOM 751 C CA . LEU A 1 103 ? 0.154 7.762 9.948 1.00 83.88 103 LEU A CA 1
ATOM 752 C C . LEU A 1 103 ? 1.169 6.933 10.757 1.00 83.88 103 LEU A C 1
ATOM 754 O O . LEU A 1 103 ? 1.669 5.921 10.261 1.00 83.88 103 LEU A O 1
ATOM 758 N N . PRO A 1 104 ? 1.448 7.310 12.016 1.00 82.38 104 PRO A N 1
ATOM 759 C CA . PRO A 1 104 ? 2.492 6.679 12.826 1.00 82.38 104 PRO A CA 1
ATOM 760 C C . PRO A 1 104 ? 2.218 5.203 13.142 1.00 82.38 104 PRO A C 1
ATOM 762 O O . PRO A 1 104 ? 3.159 4.449 13.372 1.00 82.38 104 PRO A O 1
ATOM 765 N N . GLN A 1 105 ? 0.953 4.764 13.121 1.00 81.06 105 GLN A N 1
ATOM 766 C CA . GLN A 1 105 ? 0.610 3.349 13.295 1.00 81.06 105 GLN A CA 1
ATOM 767 C C . GLN A 1 105 ? 0.940 2.467 12.075 1.00 81.06 105 GLN A C 1
ATOM 769 O O . GLN A 1 105 ? 0.870 1.244 12.171 1.00 81.06 105 GLN A O 1
ATOM 774 N N . ILE A 1 106 ? 1.281 3.058 10.924 1.00 86.06 106 ILE A N 1
ATOM 775 C CA . ILE A 1 106 ? 1.607 2.322 9.700 1.00 86.06 106 ILE A CA 1
ATOM 776 C C . ILE A 1 106 ? 3.100 2.000 9.690 1.00 86.06 106 ILE A C 1
ATOM 778 O O . ILE A 1 106 ? 3.945 2.837 9.371 1.00 86.06 106 ILE A O 1
ATOM 782 N N . LEU A 1 107 ? 3.425 0.750 10.015 1.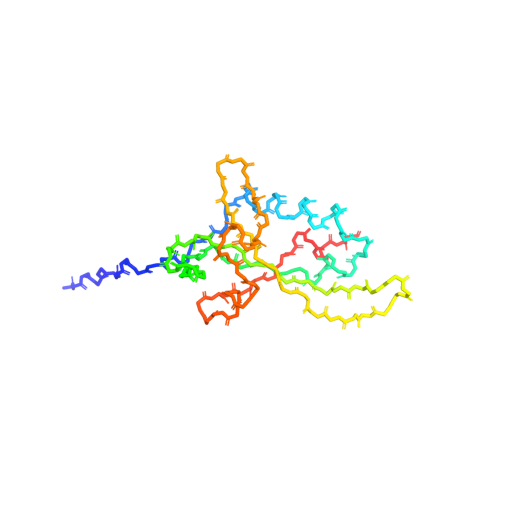00 87.25 107 LEU A N 1
ATOM 783 C CA . LEU A 1 107 ? 4.797 0.253 10.020 1.00 87.25 107 LEU A CA 1
ATOM 784 C C . LEU A 1 107 ? 5.084 -0.524 8.736 1.00 87.25 107 LEU A C 1
ATOM 786 O O . LEU A 1 107 ? 4.536 -1.601 8.514 1.00 87.25 107 LEU A O 1
ATOM 790 N N . MET A 1 108 ? 5.963 0.023 7.897 1.00 87.56 108 MET A N 1
ATOM 791 C CA . MET A 1 108 ? 6.373 -0.594 6.634 1.00 87.56 108 MET A CA 1
ATOM 792 C C . MET A 1 108 ? 7.448 -1.659 6.862 1.00 87.56 108 MET A C 1
ATOM 794 O O . MET A 1 108 ? 8.459 -1.390 7.514 1.00 87.56 108 MET A O 1
ATOM 798 N N . ARG A 1 109 ? 7.288 -2.841 6.259 1.00 87.44 109 ARG A N 1
ATOM 799 C CA . ARG A 1 109 ? 8.256 -3.946 6.330 1.00 87.44 109 ARG A CA 1
ATOM 800 C C . ARG A 1 109 ? 8.717 -4.342 4.931 1.00 87.44 109 ARG A C 1
ATOM 802 O O . ARG A 1 109 ? 7.928 -4.348 3.992 1.00 87.44 109 ARG A O 1
ATOM 809 N N . ALA A 1 110 ? 10.002 -4.650 4.773 1.00 84.62 110 ALA A N 1
ATOM 810 C CA . ALA A 1 110 ? 10.538 -5.100 3.489 1.00 84.62 110 ALA A CA 1
ATOM 811 C C . ALA A 1 110 ? 9.931 -6.448 3.075 1.00 84.62 110 ALA A C 1
ATOM 813 O O . ALA A 1 110 ? 9.688 -7.302 3.927 1.00 84.62 110 ALA A O 1
ATOM 814 N N . VAL A 1 111 ? 9.727 -6.638 1.770 1.00 81.19 111 VAL A N 1
ATOM 815 C CA . VAL A 1 111 ? 9.177 -7.878 1.209 1.00 81.19 111 VAL A CA 1
ATOM 816 C C . VAL A 1 111 ? 10.311 -8.702 0.594 1.00 81.19 111 VAL A C 1
ATOM 818 O O . VAL A 1 111 ? 10.674 -8.477 -0.565 1.00 81.19 111 VAL A O 1
ATOM 821 N N . PRO A 1 112 ? 10.899 -9.665 1.327 1.00 69.25 112 PRO A N 1
ATOM 822 C CA . PRO A 1 112 ? 12.038 -10.436 0.823 1.00 69.25 112 PRO A CA 1
ATOM 823 C C . PRO A 1 112 ? 11.703 -11.225 -0.454 1.00 69.25 112 PRO A C 1
ATOM 825 O O . PRO A 1 112 ? 12.565 -11.401 -1.313 1.00 69.25 112 PRO A O 1
ATOM 828 N N . GLU A 1 113 ? 10.437 -11.611 -0.637 1.00 71.44 113 GLU A N 1
ATOM 829 C CA . GLU A 1 113 ? 9.931 -12.340 -1.812 1.00 71.44 113 GLU A CA 1
ATOM 830 C C . GLU A 1 113 ? 10.061 -11.565 -3.139 1.00 71.44 113 GLU A C 1
ATOM 832 O O . GLU A 1 113 ? 10.030 -12.158 -4.219 1.00 71.44 113 GLU A O 1
ATOM 837 N N . LEU A 1 114 ? 10.212 -10.238 -3.075 1.00 67.12 114 LEU A N 1
ATOM 838 C CA . LEU A 1 114 ? 10.453 -9.372 -4.232 1.00 67.12 114 LEU A CA 1
ATOM 839 C C . LEU A 1 114 ? 11.930 -8.957 -4.374 1.00 67.12 114 LEU A C 1
ATOM 841 O O . LEU A 1 114 ? 12.341 -8.485 -5.434 1.00 67.12 114 LEU A O 1
ATOM 845 N N . GLY A 1 115 ? 12.728 -9.145 -3.318 1.00 54.41 115 GLY A N 1
ATOM 846 C CA . GLY A 1 115 ? 14.149 -8.798 -3.247 1.00 54.41 115 GLY A CA 1
ATOM 847 C C . GLY A 1 115 ? 15.098 -9.908 -3.710 1.00 54.41 115 GLY A C 1
ATOM 848 O O . GLY A 1 115 ? 16.174 -9.615 -4.230 1.00 54.41 115 GLY A O 1
ATOM 849 N N . SER A 1 116 ? 14.709 -11.178 -3.564 1.00 46.81 116 SER A N 1
ATOM 850 C CA . SER A 1 116 ? 15.525 -12.326 -3.983 1.00 46.81 116 SER A CA 1
ATOM 851 C C . SER A 1 116 ? 15.353 -12.644 -5.469 1.00 46.81 116 SER A C 1
ATOM 853 O O . SER A 1 116 ? 14.743 -13.639 -5.848 1.00 46.81 116 SER A O 1
ATOM 855 N N . ALA A 1 117 ? 15.947 -11.816 -6.326 1.00 40.97 117 ALA A N 1
ATOM 856 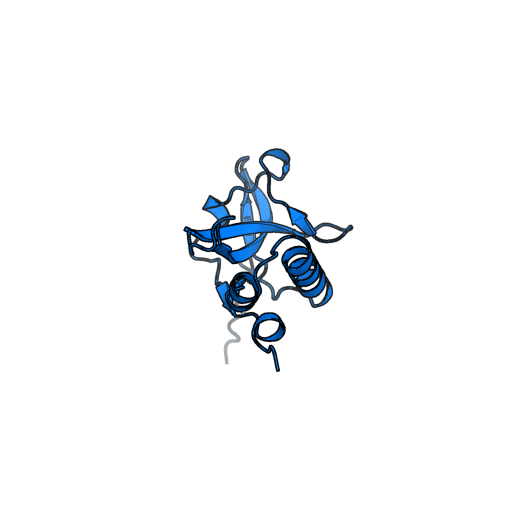C CA . ALA A 1 117 ? 16.428 -12.318 -7.608 1.00 40.97 117 ALA A CA 1
ATOM 857 C C . ALA A 1 117 ? 17.686 -13.155 -7.322 1.00 40.97 117 ALA A C 1
ATOM 859 O O . ALA A 1 117 ? 18.706 -12.597 -6.914 1.00 40.97 117 ALA A O 1
ATOM 860 N N . ARG A 1 118 ? 17.580 -14.481 -7.450 1.00 36.94 118 ARG A N 1
ATOM 861 C CA . ARG A 1 118 ? 18.748 -15.327 -7.721 1.00 36.94 118 ARG A CA 1
ATOM 862 C C . ARG A 1 118 ? 19.147 -15.158 -9.179 1.00 36.94 118 ARG A C 1
ATOM 864 O O . ARG A 1 118 ? 18.217 -15.020 -10.006 1.00 36.94 118 ARG A O 1
#

pLDDT: mean 73.86, std 14.15, range [36.94, 90.38]

Sequence (118 aa):
MTMLMSAGGAEARPVTQAENAAIIGWMRKNLADPHSLRSVRISDSATVSGANGQLVTVVCVDFNTKDKVGGYTELYRMAFVPTSGGLTYSNTSSNVVAATCYLPQILMRAVPELGSAR

Radius of gyration: 15.75 Å; chains: 1; bounding box: 34×26×59 Å

Organism: NCBI:txid553447

Foldseek 3Di:
DDDPDDDPDQDQAADDPQQVVVVLVVCVVPAPDLQQLQQKWKWGWTWDQFQVRDTFTKIKIWTFHADPVGHRDDTDMFIWGQDPVHIDGDDVVSSHDSVRCVDPVTDIGGDVVSNDDD

Secondary structure (DSSP, 8-state):
---------S--BPPPHHHHHHHHHHHHHH---HHHHHT-EEEPBEEEE-TTS-EEEEEEEEEEEE-TTS-EEEEEEEEEEEETTEEEEP-GGGT--GGGGGSTT--EEE-HHHH---